Protein AF-A0A482ZCU7-F1 (afdb_monomer)

Foldseek 3Di:
DDPPVVVLVVVLVVVLCVVCVPPDPVRNVVVCVVPVPDPCVSPVPDPPPPPPDDD

pLDDT: mean 70.78, std 15.75, range [41.66, 92.31]

Radius of gyration: 14.45 Å; Cα contacts (8 Å, |Δi|>4): 6; chains: 1; bounding box: 30×20×40 Å

Mean predicted aligned error: 10.97 Å

Solvent-accessible surface area (backbone atoms only — not comparable to full-atom values): 3592 Å² total; per-residue (Å²): 134,85,80,58,61,69,60,54,53,47,57,47,48,58,50,51,50,64,74,38,67,86,48,53,76,68,54,37,52,50,49,47,64,69,56,67,76,37,74,58,69,74,56,72,74,60,75,83,74,79,70,84,80,89,126

Sequence (55 aa):
MKINAVQMMREIRDKVDLEIKDLSWQEESEYLKQRNKSFSYLTTKIPTQIIPTDR

Structure (mmCIF, N/CA/C/O backbone):
data_AF-A0A482ZCU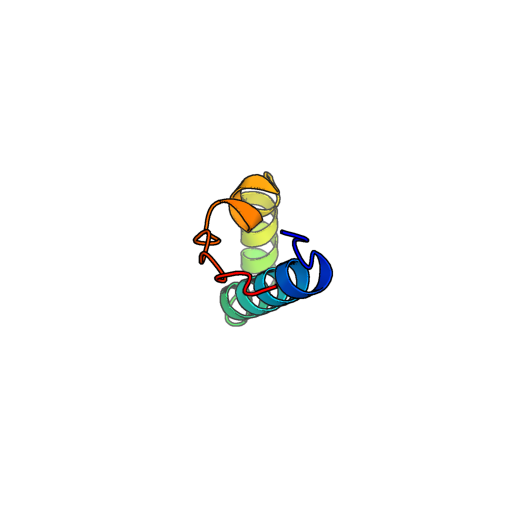7-F1
#
_entry.id   AF-A0A482ZCU7-F1
#
loop_
_atom_site.group_PDB
_atom_site.id
_atom_site.type_symbol
_atom_site.label_atom_id
_atom_site.label_alt_id
_atom_site.label_comp_id
_atom_site.label_asym_id
_atom_site.label_entity_id
_atom_site.label_seq_id
_atom_site.pdbx_PDB_ins_code
_atom_site.Cartn_x
_atom_site.Cartn_y
_atom_site.Cartn_z
_atom_site.occupancy
_atom_site.B_iso_or_equiv
_atom_site.auth_seq_id
_atom_site.auth_comp_id
_atom_site.auth_asym_id
_atom_site.auth_atom_id
_atom_site.pdbx_PDB_model_num
ATOM 1 N N . MET A 1 1 ? 17.869 -0.410 -20.721 1.00 46.59 1 MET A N 1
ATOM 2 C CA . MET A 1 1 ? 16.548 -0.877 -20.247 1.00 46.59 1 MET A CA 1
ATOM 3 C C . MET A 1 1 ? 15.680 0.346 -19.967 1.00 46.59 1 MET A C 1
ATOM 5 O O . MET A 1 1 ? 16.069 1.157 -19.136 1.00 46.59 1 MET A O 1
ATOM 9 N N . LYS A 1 2 ? 14.581 0.565 -20.706 1.00 55.16 2 LYS A N 1
ATOM 10 C CA . LYS A 1 2 ? 13.649 1.662 -20.391 1.00 55.16 2 LYS A CA 1
ATOM 11 C C . LYS A 1 2 ? 12.649 1.134 -19.375 1.00 55.16 2 LYS A C 1
ATOM 13 O O . LYS A 1 2 ? 11.814 0.304 -19.712 1.00 55.16 2 LYS A O 1
ATOM 18 N N . ILE A 1 3 ? 12.773 1.588 -18.135 1.00 61.53 3 ILE A N 1
ATOM 19 C CA . ILE A 1 3 ? 11.761 1.355 -17.110 1.00 61.53 3 ILE A CA 1
ATOM 20 C C . ILE A 1 3 ? 10.447 1.949 -17.629 1.00 61.53 3 ILE A C 1
ATOM 22 O O . ILE A 1 3 ? 10.380 3.147 -17.909 1.00 61.53 3 ILE A O 1
ATOM 26 N N . ASN A 1 4 ? 9.408 1.124 -17.787 1.00 78.81 4 ASN A N 1
ATOM 27 C CA . ASN A 1 4 ? 8.072 1.629 -18.083 1.00 78.81 4 ASN A CA 1
ATOM 28 C C . ASN A 1 4 ? 7.467 2.163 -16.781 1.00 78.81 4 ASN A C 1
ATOM 30 O O . ASN A 1 4 ? 6.778 1.450 -16.053 1.00 78.81 4 ASN A O 1
ATOM 34 N N . ALA A 1 5 ? 7.767 3.427 -16.480 1.00 75.12 5 ALA A N 1
ATOM 35 C CA . ALA A 1 5 ? 7.302 4.107 -15.274 1.00 75.12 5 ALA A CA 1
ATOM 36 C C . ALA A 1 5 ? 5.772 4.048 -15.121 1.00 75.12 5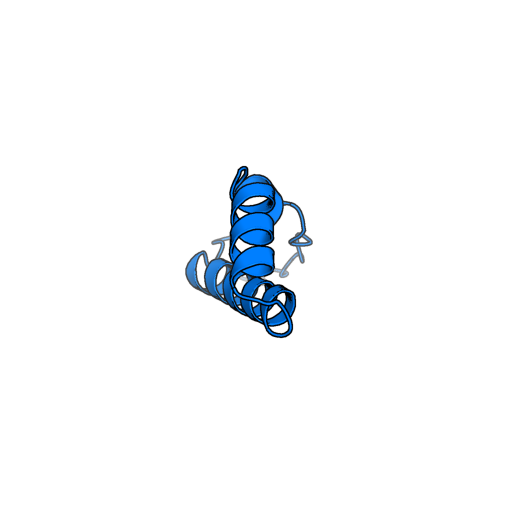 ALA A C 1
ATOM 38 O O . ALA A 1 5 ? 5.271 3.945 -14.008 1.00 75.12 5 ALA A O 1
ATOM 39 N N . VAL A 1 6 ? 5.023 4.042 -16.229 1.00 77.44 6 VAL A N 1
ATOM 40 C CA . VAL A 1 6 ? 3.557 3.936 -16.198 1.00 77.44 6 VAL A CA 1
ATOM 41 C C . VAL A 1 6 ? 3.117 2.568 -15.687 1.00 77.44 6 VAL A C 1
ATOM 43 O O . VAL A 1 6 ? 2.220 2.490 -14.853 1.00 77.44 6 VAL A O 1
ATOM 46 N N . GLN A 1 7 ? 3.746 1.493 -16.163 1.00 81.06 7 GLN A N 1
ATOM 47 C CA . GLN A 1 7 ? 3.447 0.140 -15.693 1.00 81.06 7 GLN A CA 1
ATOM 48 C C . GLN A 1 7 ? 3.803 -0.023 -14.211 1.00 81.06 7 GLN A C 1
ATOM 50 O O . GLN A 1 7 ? 2.982 -0.496 -13.434 1.00 81.06 7 GLN A O 1
ATOM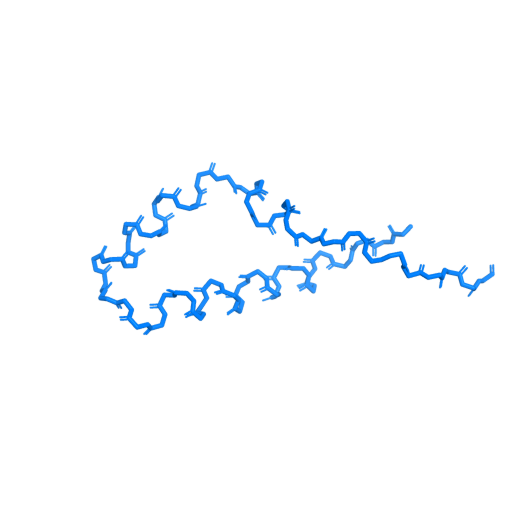 55 N N . MET A 1 8 ? 4.973 0.472 -13.811 1.00 79.50 8 MET A N 1
ATOM 56 C CA . MET A 1 8 ? 5.423 0.457 -12.420 1.00 79.50 8 MET A CA 1
ATOM 57 C C . MET A 1 8 ? 4.437 1.169 -11.485 1.00 79.50 8 MET A C 1
ATOM 59 O O . MET A 1 8 ? 4.056 0.638 -10.447 1.00 79.50 8 MET A O 1
ATOM 63 N N . MET A 1 9 ? 3.968 2.355 -11.877 1.00 79.12 9 MET A N 1
ATOM 64 C CA . MET A 1 9 ? 2.998 3.116 -11.088 1.00 79.12 9 MET A CA 1
ATOM 65 C C . MET A 1 9 ? 1.632 2.421 -10.999 1.00 79.12 9 MET A C 1
ATOM 67 O O . MET A 1 9 ? 0.961 2.548 -9.977 1.00 79.12 9 MET A O 1
ATOM 71 N N . ARG A 1 10 ? 1.220 1.670 -12.032 1.00 83.81 10 ARG A N 1
ATOM 72 C CA . ARG A 1 10 ? -0.017 0.868 -11.994 1.00 83.81 10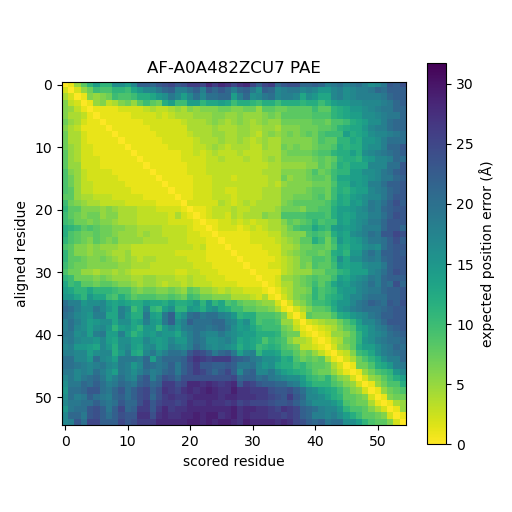 ARG A CA 1
ATOM 73 C C . ARG A 1 10 ? 0.091 -0.274 -10.988 1.00 83.81 10 ARG A C 1
ATOM 75 O O . ARG A 1 10 ? -0.788 -0.402 -10.150 1.00 83.81 10 ARG A O 1
ATOM 82 N N . GLU A 1 11 ? 1.186 -1.028 -11.016 1.00 83.56 11 GLU A N 1
ATOM 83 C CA . GLU A 1 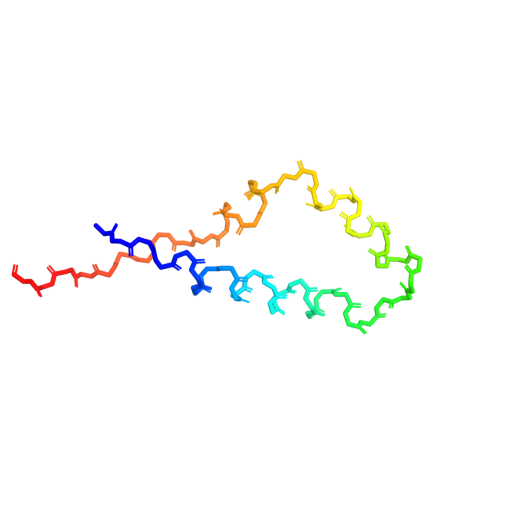11 ? 1.425 -2.139 -10.080 1.00 83.56 11 GLU A CA 1
ATOM 84 C C . GLU A 1 11 ? 1.485 -1.656 -8.624 1.00 83.56 11 GLU A C 1
ATOM 86 O O . GLU A 1 11 ? 0.917 -2.276 -7.726 1.00 83.56 11 GLU A O 1
ATOM 91 N N . ILE A 1 12 ? 2.125 -0.507 -8.395 1.00 82.31 12 ILE A N 1
ATOM 92 C CA . ILE A 1 12 ? 2.159 0.148 -7.087 1.00 82.31 12 ILE A CA 1
ATOM 93 C C . ILE A 1 12 ? 0.748 0.519 -6.616 1.00 82.31 12 ILE A C 1
ATOM 95 O O . ILE A 1 12 ? 0.388 0.219 -5.479 1.00 82.31 12 ILE A O 1
ATOM 99 N N . ARG A 1 13 ? -0.048 1.163 -7.478 1.00 83.88 13 ARG A N 1
ATOM 100 C CA . ARG A 1 13 ? -1.418 1.569 -7.148 1.00 83.88 13 ARG A CA 1
ATOM 101 C C . ARG A 1 13 ? -2.280 0.359 -6.809 1.00 83.88 13 ARG A C 1
ATOM 103 O O . ARG A 1 13 ? -2.927 0.369 -5.773 1.00 83.88 13 ARG A O 1
ATOM 110 N N . ASP A 1 14 ? -2.268 -0.662 -7.659 1.00 86.75 14 ASP A N 1
ATOM 111 C CA . ASP A 1 14 ? -3.123 -1.841 -7.493 1.00 86.75 14 ASP A CA 1
ATOM 112 C C . ASP A 1 14 ? -2.777 -2.589 -6.196 1.00 86.75 14 ASP A C 1
ATOM 114 O O . ASP A 1 14 ? -3.651 -3.106 -5.507 1.00 86.75 14 ASP A O 1
ATOM 118 N N . LYS A 1 15 ? -1.499 -2.586 -5.805 1.00 84.31 15 LYS A N 1
ATOM 119 C CA . LYS A 1 15 ? -1.065 -3.144 -4.527 1.00 84.31 15 LYS A CA 1
ATOM 120 C C . LYS A 1 15 ? -1.543 -2.328 -3.326 1.00 84.31 15 LYS A C 1
ATOM 122 O O . LYS A 1 15 ? -2.008 -2.915 -2.356 1.00 84.31 15 LYS A O 1
ATOM 127 N N . VAL A 1 16 ? -1.420 -1.002 -3.381 1.00 83.94 16 VAL A N 1
ATOM 128 C CA . VAL A 1 16 ? -1.908 -0.128 -2.302 1.00 83.94 16 VAL A CA 1
ATOM 129 C C . VAL A 1 16 ? -3.420 -0.276 -2.148 1.00 83.94 16 VAL A C 1
ATOM 131 O O . VAL A 1 16 ? -3.888 -0.397 -1.024 1.00 83.94 16 VAL A O 1
ATOM 134 N N . ASP A 1 17 ? -4.157 -0.351 -3.258 1.00 86.44 17 ASP A N 1
ATOM 135 C CA . ASP A 1 17 ? -5.610 -0.560 -3.276 1.00 86.44 17 ASP A CA 1
ATOM 136 C C . ASP A 1 17 ? -6.007 -1.865 -2.567 1.00 86.44 17 ASP A C 1
ATOM 138 O O . ASP A 1 17 ? -6.892 -1.871 -1.717 1.00 86.44 17 ASP A O 1
ATOM 142 N N . LEU A 1 18 ? -5.282 -2.961 -2.821 1.00 88.56 18 LEU A N 1
ATOM 143 C CA . LEU A 1 18 ? -5.490 -4.232 -2.118 1.00 88.56 18 LEU A CA 1
ATOM 144 C C . LEU A 1 18 ? -5.165 -4.159 -0.620 1.00 88.56 18 LEU A C 1
ATOM 146 O O . LEU A 1 18 ? -5.851 -4.791 0.177 1.00 88.56 18 LEU A O 1
ATOM 150 N N . GLU A 1 19 ? -4.123 -3.423 -0.233 1.00 84.94 19 GLU A N 1
ATOM 151 C CA . GLU A 1 19 ? -3.692 -3.301 1.167 1.00 84.94 19 GLU A CA 1
ATOM 152 C C . GLU A 1 19 ? -4.650 -2.447 2.013 1.00 84.94 19 GLU A C 1
ATOM 154 O O . GLU A 1 19 ? -4.721 -2.648 3.225 1.00 84.94 19 GLU A O 1
ATOM 159 N N . ILE A 1 20 ? -5.392 -1.523 1.391 1.00 87.38 20 ILE A N 1
ATOM 160 C CA . ILE A 1 20 ? -6.342 -0.637 2.082 1.00 87.38 20 ILE A CA 1
ATOM 161 C C . ILE A 1 20 ? -7.810 -1.047 1.923 1.00 87.38 20 ILE A C 1
ATOM 163 O O . ILE A 1 20 ? -8.662 -0.488 2.604 1.00 87.38 20 ILE A O 1
ATOM 167 N N . LYS A 1 21 ? -8.115 -2.018 1.053 1.00 87.94 21 LYS A N 1
ATOM 168 C CA . LYS A 1 21 ? -9.485 -2.401 0.671 1.00 87.94 21 LYS A CA 1
ATOM 169 C C . LYS A 1 21 ? -10.410 -2.714 1.851 1.00 87.94 21 LYS A C 1
ATOM 171 O O . LYS A 1 21 ? -11.597 -2.405 1.788 1.00 87.94 21 LYS A O 1
ATOM 176 N N . ASP A 1 22 ? -9.868 -3.336 2.893 1.00 91.12 22 ASP A N 1
ATOM 177 C CA . ASP A 1 22 ? -10.626 -3.774 4.069 1.00 91.12 22 ASP A CA 1
ATOM 178 C C . ASP A 1 22 ? -10.407 -2.860 5.291 1.00 91.12 22 ASP A C 1
ATOM 180 O O . ASP A 1 22 ? -10.836 -3.189 6.397 1.00 91.12 22 ASP A O 1
ATOM 184 N N . LEU A 1 23 ? -9.735 -1.717 5.108 1.00 90.06 23 LEU A N 1
ATOM 185 C CA . LEU A 1 23 ? -9.482 -0.750 6.171 1.00 90.06 23 LEU A CA 1
ATOM 186 C C . LEU A 1 23 ? -10.644 0.234 6.306 1.00 90.06 23 LEU A C 1
ATOM 188 O O . LEU A 1 23 ? -11.257 0.665 5.329 1.00 90.06 23 LEU A O 1
ATOM 192 N N . SER A 1 24 ? -10.917 0.652 7.538 1.00 92.31 24 SER A N 1
ATOM 193 C CA . SER A 1 24 ? -11.741 1.833 7.768 1.00 92.31 24 SER A CA 1
ATOM 194 C C . SER A 1 24 ? -11.022 3.094 7.281 1.00 92.31 24 SER A C 1
ATOM 196 O O . SER A 1 24 ? -9.797 3.149 7.187 1.00 92.31 24 SER A O 1
ATOM 198 N N . TRP A 1 25 ? -11.777 4.166 7.050 1.00 86.50 25 TRP A N 1
ATOM 199 C CA . TRP A 1 25 ? -11.221 5.442 6.586 1.00 86.50 25 TRP A CA 1
ATOM 200 C C . TRP A 1 25 ? -10.103 5.999 7.494 1.00 86.50 25 TRP A C 1
ATOM 202 O O . TRP A 1 25 ? -9.157 6.638 7.031 1.00 86.50 25 TRP A O 1
ATOM 212 N N . GLN A 1 26 ? -10.191 5.754 8.806 1.00 87.75 26 GLN A N 1
ATOM 213 C CA . GLN A 1 26 ? -9.178 6.180 9.778 1.00 87.75 26 GLN A CA 1
ATOM 214 C C . GLN A 1 26 ? -7.889 5.363 9.637 1.00 87.75 26 GLN A C 1
ATOM 216 O O . GLN A 1 26 ? -6.801 5.943 9.597 1.00 87.75 26 GLN A O 1
ATOM 221 N N . GLU A 1 27 ? -8.024 4.046 9.492 1.00 85.75 27 GLU A N 1
ATOM 222 C CA . GLU A 1 27 ? -6.912 3.120 9.275 1.00 85.75 27 GLU A CA 1
ATOM 223 C C . GLU A 1 27 ? -6.248 3.351 7.914 1.00 85.75 27 GLU A C 1
ATOM 225 O O . GLU A 1 27 ? -5.024 3.369 7.835 1.00 85.75 27 GLU A O 1
ATOM 230 N N . GLU A 1 28 ? -7.021 3.629 6.861 1.00 85.75 28 GLU A N 1
ATOM 231 C CA . GLU A 1 28 ? -6.507 4.023 5.547 1.00 85.75 28 GLU A CA 1
ATOM 232 C C . GLU A 1 28 ? -5.682 5.317 5.644 1.00 85.75 28 GLU A C 1
ATOM 234 O O . GLU A 1 28 ? -4.550 5.386 5.161 1.00 85.75 28 GLU A O 1
ATOM 239 N N . SER A 1 29 ? -6.202 6.342 6.330 1.00 82.25 29 SER A N 1
ATOM 240 C CA . SER A 1 29 ? -5.485 7.606 6.539 1.00 82.25 29 SER A CA 1
ATOM 241 C C . SER A 1 29 ? -4.164 7.395 7.289 1.00 82.25 29 SER A C 1
ATOM 243 O O . SER A 1 29 ? -3.148 7.996 6.926 1.00 82.25 29 SER A O 1
ATOM 245 N N . GLU A 1 30 ? -4.139 6.561 8.331 1.00 85.06 30 GLU A N 1
ATOM 246 C CA . GLU A 1 30 ? -2.898 6.231 9.039 1.00 85.06 30 GLU A CA 1
ATOM 247 C C . GLU A 1 30 ? -1.944 5.397 8.186 1.00 85.06 30 GLU A C 1
ATOM 249 O O . GLU A 1 30 ? -0.751 5.708 8.137 1.00 85.06 30 GLU A O 1
ATOM 254 N N . TYR A 1 3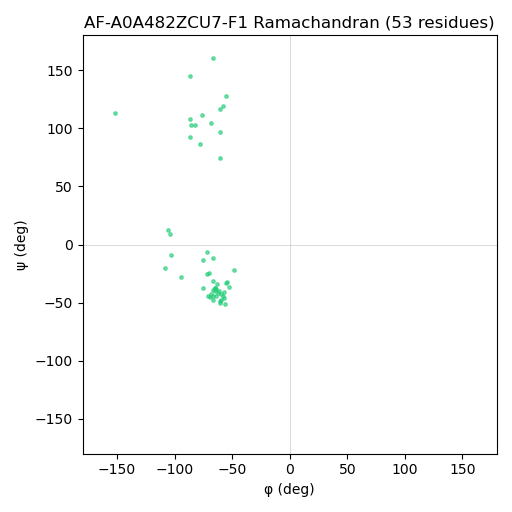1 ? -2.460 4.407 7.457 1.00 83.62 31 TYR A N 1
ATOM 255 C CA . TYR A 1 31 ? -1.695 3.569 6.540 1.00 83.62 31 TYR A CA 1
ATOM 256 C C . TYR A 1 31 ? -0.969 4.424 5.502 1.00 83.62 31 TYR A C 1
ATOM 258 O O . TYR A 1 31 ? 0.257 4.359 5.364 1.00 83.62 31 TYR A O 1
ATOM 266 N N . LEU A 1 32 ? -1.707 5.316 4.840 1.00 78.88 32 LEU A N 1
ATOM 267 C CA . LEU A 1 32 ? -1.166 6.235 3.850 1.00 78.88 32 LEU A CA 1
ATOM 268 C C . LEU A 1 32 ? -0.189 7.232 4.482 1.00 78.88 32 LEU A C 1
ATOM 270 O O . LEU A 1 32 ? 0.867 7.473 3.906 1.00 78.88 32 LEU A O 1
ATOM 274 N N . LYS A 1 33 ? -0.451 7.775 5.679 1.00 78.50 33 LYS A N 1
ATOM 275 C CA . LYS A 1 33 ? 0.487 8.688 6.370 1.00 78.50 33 LYS A CA 1
ATOM 276 C C . LYS A 1 3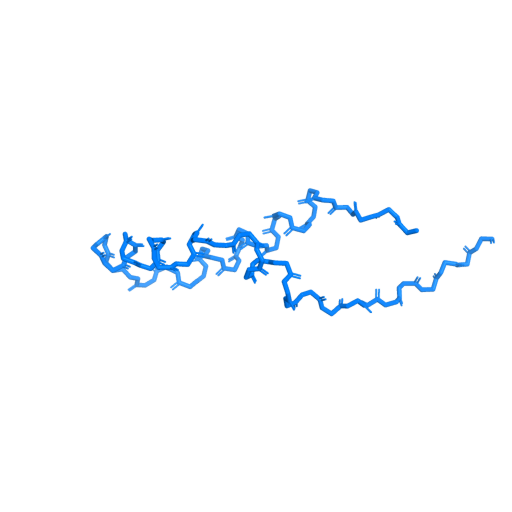3 ? 1.800 8.011 6.766 1.00 78.50 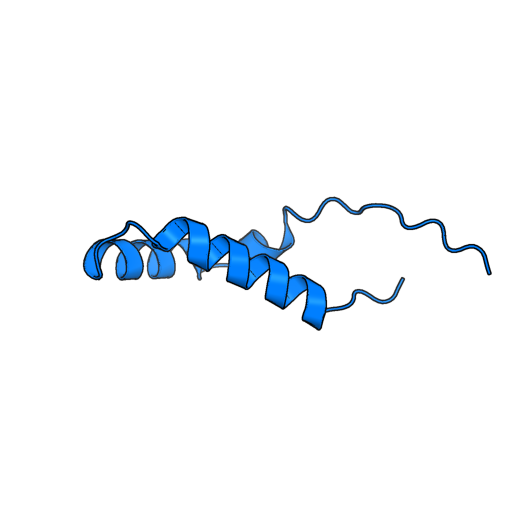33 LYS A C 1
ATOM 278 O O . LYS A 1 33 ? 2.857 8.643 6.696 1.00 78.50 33 LYS A O 1
ATOM 283 N N . GLN A 1 34 ? 1.751 6.747 7.180 1.00 74.81 34 GLN A N 1
ATOM 284 C CA . GLN A 1 34 ? 2.937 5.975 7.552 1.00 74.81 34 GLN A CA 1
ATOM 285 C C . GLN A 1 34 ? 3.731 5.520 6.319 1.00 74.81 34 GLN A C 1
ATOM 287 O O . GLN A 1 34 ? 4.963 5.533 6.344 1.00 74.81 34 GLN A O 1
ATOM 292 N N . ARG A 1 35 ? 3.046 5.152 5.228 1.00 70.19 35 ARG A N 1
ATOM 293 C CA . ARG A 1 35 ? 3.656 4.543 4.032 1.00 70.19 35 ARG A CA 1
ATOM 294 C C . ARG A 1 35 ? 4.012 5.540 2.919 1.00 70.19 35 ARG A C 1
ATOM 296 O O . ARG A 1 35 ? 4.999 5.308 2.226 1.00 70.19 35 ARG A O 1
ATOM 303 N N . ASN A 1 36 ? 3.323 6.683 2.787 1.00 62.84 36 ASN A N 1
ATOM 304 C CA . ASN A 1 36 ? 3.648 7.721 1.784 1.00 62.84 36 ASN A CA 1
ATOM 305 C C . ASN A 1 36 ? 4.933 8.506 2.082 1.00 62.84 36 ASN A C 1
ATOM 307 O O . ASN A 1 36 ? 5.374 9.295 1.249 1.00 62.84 36 ASN A O 1
ATOM 311 N N . LYS A 1 37 ? 5.576 8.304 3.240 1.00 59.34 37 LYS A N 1
ATOM 312 C CA . LYS A 1 37 ? 6.820 9.015 3.576 1.00 59.34 37 LYS A CA 1
ATOM 313 C C . LYS A 1 37 ? 8.009 8.652 2.693 1.00 59.34 37 LYS A C 1
ATOM 315 O O . LYS A 1 37 ? 9.025 9.340 2.754 1.00 59.34 37 LYS A O 1
ATOM 320 N N . SER A 1 38 ? 7.943 7.607 1.872 1.00 56.09 38 SER A N 1
ATOM 321 C CA . SER A 1 38 ? 9.038 7.321 0.950 1.00 56.09 38 SER A CA 1
ATOM 322 C C . SER A 1 38 ? 8.566 6.595 -0.301 1.00 56.09 38 SER A C 1
ATOM 324 O O . SER A 1 38 ? 8.274 5.405 -0.272 1.00 56.09 38 SER A O 1
ATOM 326 N N . PHE A 1 39 ? 8.665 7.292 -1.433 1.00 54.97 39 PHE A N 1
ATOM 327 C CA . PHE A 1 39 ? 8.702 6.724 -2.788 1.00 54.97 39 PHE A CA 1
ATOM 328 C C . PHE A 1 39 ? 9.709 5.553 -2.910 1.00 54.97 39 PHE A C 1
ATOM 330 O O . PHE A 1 39 ? 9.564 4.666 -3.749 1.00 54.97 39 PHE A O 1
ATOM 337 N N . SER A 1 40 ? 10.688 5.499 -1.999 1.00 54.44 40 SER A N 1
ATOM 338 C CA . SER A 1 40 ? 11.590 4.364 -1.792 1.00 54.44 40 SER A CA 1
ATOM 339 C C . SER A 1 40 ? 10.855 3.051 -1.480 1.00 54.44 40 SER A C 1
ATOM 341 O O . SER A 1 40 ? 11.214 2.035 -2.054 1.00 54.44 40 SER A O 1
ATOM 343 N N . TYR A 1 41 ? 9.785 3.031 -0.668 1.00 59.53 41 TYR A N 1
ATOM 344 C CA . TYR A 1 41 ? 9.027 1.799 -0.357 1.00 59.53 41 TYR A CA 1
ATOM 345 C C . TYR A 1 41 ? 8.338 1.205 -1.593 1.00 59.53 41 TYR A C 1
ATOM 347 O O . TYR A 1 41 ? 8.319 -0.009 -1.787 1.00 59.53 41 TYR A O 1
ATOM 355 N N . LEU A 1 42 ? 7.814 2.079 -2.451 1.00 57.06 42 LEU A N 1
ATOM 356 C CA . LEU A 1 42 ? 7.115 1.699 -3.676 1.00 57.06 42 LEU A CA 1
ATOM 357 C C . LEU A 1 42 ? 8.070 1.118 -4.733 1.00 57.06 42 LEU A C 1
ATOM 359 O O . LEU A 1 42 ? 7.661 0.325 -5.572 1.00 57.06 42 LEU A O 1
ATOM 363 N N . THR A 1 43 ? 9.353 1.479 -4.663 1.00 58.59 43 THR A N 1
ATOM 364 C CA . THR A 1 43 ? 10.372 1.135 -5.666 1.00 58.59 43 THR A CA 1
ATOM 365 C C . THR A 1 43 ? 11.395 0.094 -5.191 1.00 58.59 43 THR A C 1
ATOM 367 O O . THR A 1 43 ? 11.988 -0.584 -6.024 1.00 58.59 43 THR A O 1
ATOM 370 N N . THR A 1 44 ? 11.576 -0.120 -3.879 1.00 59.38 44 THR A N 1
ATOM 371 C CA . THR A 1 44 ? 12.572 -1.076 -3.330 1.00 59.38 44 THR A CA 1
ATOM 372 C C . THR A 1 44 ? 12.184 -2.551 -3.446 1.00 59.38 44 THR A C 1
ATOM 374 O O . THR A 1 44 ? 13.040 -3.411 -3.255 1.00 59.38 44 THR A O 1
ATOM 377 N N . LYS A 1 45 ? 10.925 -2.879 -3.765 1.00 52.41 45 LYS A N 1
ATOM 378 C CA . LYS A 1 45 ? 10.456 -4.274 -3.900 1.00 52.41 45 LYS A CA 1
ATOM 379 C C . LYS A 1 45 ? 10.242 -4.735 -5.335 1.00 52.41 45 LYS A C 1
ATOM 381 O O . LYS A 1 45 ? 9.644 -5.787 -5.536 1.00 52.41 45 LYS A O 1
ATOM 386 N N . ILE A 1 46 ? 10.713 -3.980 -6.320 1.00 56.41 46 ILE A N 1
ATOM 387 C CA . ILE A 1 46 ? 10.663 -4.422 -7.709 1.00 56.41 46 ILE A CA 1
ATOM 388 C C . ILE A 1 46 ? 11.915 -5.270 -7.919 1.00 56.41 46 ILE A C 1
ATOM 390 O O . ILE A 1 46 ? 13.005 -4.698 -7.997 1.00 56.41 46 ILE A O 1
ATOM 394 N N . PRO A 1 47 ? 11.820 -6.617 -7.944 1.00 48.38 47 PRO A N 1
ATOM 395 C CA . PRO A 1 47 ? 12.952 -7.413 -8.374 1.00 48.38 47 PRO A CA 1
ATOM 396 C C . PRO A 1 47 ? 13.324 -6.902 -9.757 1.00 48.38 47 PRO A C 1
ATOM 398 O O . PRO A 1 47 ? 12.461 -6.779 -10.629 1.00 48.38 47 PRO A O 1
ATOM 401 N N . THR A 1 48 ? 14.596 -6.570 -9.940 1.00 50.41 48 THR A N 1
ATOM 402 C CA . THR A 1 48 ? 15.197 -6.315 -11.243 1.00 50.41 48 THR A CA 1
ATOM 403 C C . THR A 1 48 ? 15.067 -7.604 -12.055 1.00 50.41 48 THR A C 1
ATOM 405 O O . THR A 1 48 ? 16.012 -8.376 -12.164 1.00 50.41 48 THR A O 1
ATOM 408 N N . GLN A 1 49 ? 13.868 -7.921 -12.548 1.00 49.25 49 GLN A N 1
ATOM 409 C CA . GLN A 1 49 ? 13.672 -9.026 -13.463 1.00 49.25 49 GLN A CA 1
ATOM 410 C C . GLN A 1 49 ? 14.355 -8.599 -14.747 1.00 49.25 49 GLN A C 1
ATOM 412 O O . GLN A 1 49 ? 13.926 -7.688 -15.454 1.00 49.25 49 GLN A O 1
ATOM 417 N N . ILE A 1 50 ? 15.512 -9.214 -14.937 1.00 53.12 50 ILE A N 1
ATOM 418 C CA . ILE A 1 50 ? 16.409 -9.094 -16.064 1.00 53.12 50 ILE A CA 1
ATOM 419 C C . ILE A 1 50 ? 15.593 -9.548 -17.272 1.00 53.12 50 ILE A C 1
ATOM 421 O O . ILE A 1 50 ? 15.423 -10.741 -17.494 1.00 53.12 50 ILE A O 1
ATOM 425 N N . ILE A 1 51 ? 15.007 -8.610 -18.012 1.00 51.91 51 ILE A N 1
ATOM 426 C CA . ILE A 1 51 ? 14.409 -8.924 -19.308 1.00 51.91 51 ILE A CA 1
ATOM 427 C C . ILE A 1 51 ? 15.601 -9.080 -20.264 1.00 51.91 51 ILE A C 1
ATOM 429 O O . ILE A 1 51 ? 16.282 -8.074 -20.509 1.00 51.91 51 ILE A O 1
ATOM 433 N N . PRO A 1 52 ? 15.916 -10.291 -20.772 1.00 42.75 52 PRO A N 1
ATOM 434 C C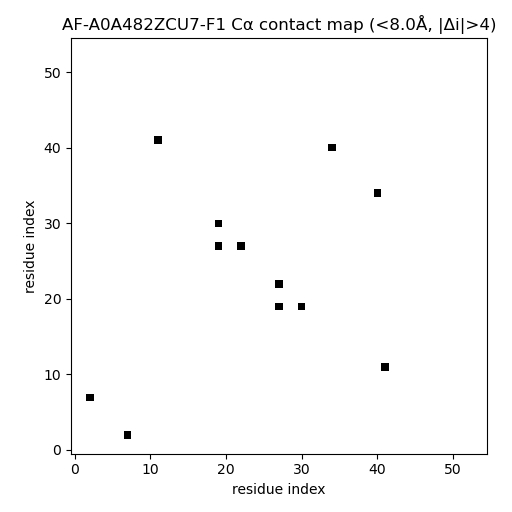A . PRO A 1 52 ? 16.967 -10.449 -21.766 1.00 42.75 52 PRO A CA 1
ATOM 435 C C . PRO A 1 52 ? 16.563 -9.624 -22.985 1.00 42.75 52 PRO A C 1
ATOM 437 O O . PRO A 1 52 ? 15.504 -9.823 -23.577 1.00 42.75 52 PRO A O 1
ATOM 440 N N . THR A 1 53 ? 17.368 -8.612 -23.292 1.00 44.75 53 THR A N 1
ATOM 441 C CA . THR A 1 53 ? 17.157 -7.785 -24.475 1.00 44.75 53 THR A CA 1
ATOM 442 C C . THR A 1 53 ? 17.867 -8.494 -25.615 1.00 44.75 53 THR A C 1
ATOM 444 O O . THR A 1 53 ? 19.070 -8.326 -25.774 1.00 44.75 53 THR A O 1
ATOM 447 N N . ASP A 1 54 ? 17.138 -9.331 -26.346 1.00 49.16 54 ASP A N 1
ATOM 448 C CA . ASP A 1 54 ? 17.588 -9.830 -27.642 1.00 49.16 54 ASP A CA 1
ATOM 449 C C . ASP A 1 54 ? 17.265 -8.749 -28.685 1.00 49.16 54 ASP A C 1
ATOM 451 O O . ASP A 1 54 ? 16.097 -8.494 -29.002 1.00 49.16 54 ASP A O 1
ATOM 455 N N . ARG A 1 55 ? 18.298 -8.009 -29.090 1.00 41.66 55 ARG A N 1
ATOM 456 C CA . ARG A 1 55 ? 18.326 -7.114 -30.249 1.00 41.66 55 ARG A CA 1
ATOM 457 C C . ARG A 1 55 ? 19.737 -7.030 -30.796 1.00 41.66 55 ARG A C 1
ATOM 459 O O . ARG A 1 55 ? 20.657 -6.826 -29.974 1.00 41.66 55 ARG A O 1
#

Secondary structure (DSSP, 8-state):
----HHHHHHHHHHHHHHHHTTS-HHHHHHHHHHHTT-HHHHHTT----------